Protein AF-A0A401U7M2-F1 (afdb_monomer_lite)

InterPro domains:
  IPR036388 Winged helix-like DNA-binding domain superfamily [G3DSA:1.10.10.10] (1-67)
  IPR036390 Winged helix DNA-binding domain superfamily [SSF46785] (7-56)

Secondary structure (DSSP, 8-state):
--SHHHHHHHHHHHHHHHTT---SHHHHHHHHTS-HHHHHHHHHHHHHHHT-EEEEETTTTEEEEE--------

Radius of gyration: 13.23 Å; chains: 1; bounding box: 34×38×31 Å

pLDDT: mean 85.32, std 11.66, range [45.56, 93.31]

Structure (mmCIF, N/CA/C/O backbone):
data_AF-A0A401U7M2-F1
#
_entry.id   AF-A0A401U7M2-F1
#
loop_
_atom_site.group_PDB
_atom_site.id
_atom_site.type_symbol
_atom_site.label_atom_id
_atom_site.label_alt_id
_atom_site.label_comp_id
_atom_site.label_asym_id
_atom_site.label_entity_id
_atom_site.label_seq_id
_atom_site.pdbx_PDB_ins_code
_atom_site.Cartn_x
_atom_site.Cartn_y
_atom_site.Cartn_z
_atom_site.occupancy
_atom_site.B_iso_or_equiv
_atom_site.auth_seq_id
_atom_site.auth_comp_id
_atom_site.auth_asym_id
_atom_site.auth_atom_id
_atom_site.pdbx_PDB_model_num
ATOM 1 N N . MET A 1 1 ? -6.706 21.564 -2.465 1.00 45.56 1 MET A N 1
ATOM 2 C CA . MET A 1 1 ? -5.471 20.792 -2.722 1.00 45.56 1 MET A CA 1
ATOM 3 C C . MET A 1 1 ? -5.788 19.308 -2.538 1.00 45.56 1 MET A C 1
ATOM 5 O O . MET A 1 1 ? -6.074 18.897 -1.424 1.00 45.56 1 MET A O 1
ATOM 9 N N . GLN A 1 2 ? -5.892 18.531 -3.624 1.00 52.88 2 GLN A N 1
ATOM 10 C CA . GLN A 1 2 ? -6.270 17.097 -3.590 1.00 52.88 2 GLN A CA 1
ATOM 11 C C . GLN A 1 2 ? -5.067 16.150 -3.801 1.00 52.88 2 GLN A C 1
ATOM 13 O O . GLN A 1 2 ? -5.168 14.962 -3.508 1.00 52.88 2 GLN A O 1
ATOM 18 N 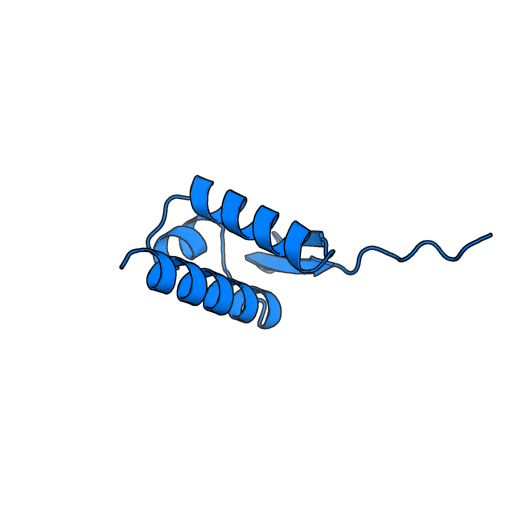N . PHE A 1 3 ? -3.923 16.670 -4.262 1.00 59.50 3 PHE A N 1
ATOM 19 C CA . PHE A 1 3 ? -2.747 15.877 -4.644 1.00 59.50 3 PHE A CA 1
ATOM 20 C C . PHE A 1 3 ? -1.945 15.334 -3.449 1.00 59.50 3 PHE A C 1
ATOM 22 O O . PHE A 1 3 ? -1.536 14.177 -3.462 1.00 59.50 3 PHE A O 1
ATOM 29 N N . GLU A 1 4 ? -1.812 16.105 -2.368 1.00 63.50 4 GLU A N 1
ATOM 30 C CA . GLU A 1 4 ? -1.005 15.724 -1.192 1.00 63.50 4 GLU A CA 1
ATOM 31 C C . GLU A 1 4 ? -1.543 14.500 -0.435 1.00 63.50 4 GLU A C 1
ATOM 33 O O . GLU A 1 4 ? -0.806 13.800 0.255 1.00 63.50 4 GLU A O 1
ATOM 38 N N . LYS A 1 5 ? -2.849 14.221 -0.538 1.00 69.38 5 LYS A N 1
ATOM 39 C CA . LYS A 1 5 ? -3.440 13.024 0.081 1.00 69.38 5 LYS A CA 1
ATOM 40 C C . LYS A 1 5 ? -3.085 11.750 -0.677 1.00 69.38 5 LYS A C 1
ATOM 42 O O . LYS A 1 5 ? -3.065 10.683 -0.071 1.00 69.38 5 LYS A O 1
ATOM 47 N N . ILE A 1 6 ? -2.868 11.843 -1.988 1.00 77.69 6 ILE A N 1
ATOM 48 C CA . ILE A 1 6 ? -2.556 10.683 -2.826 1.00 77.69 6 ILE A CA 1
ATOM 49 C C . ILE A 1 6 ? -1.085 10.309 -2.652 1.00 77.69 6 ILE A C 1
ATOM 51 O O . ILE A 1 6 ? -0.810 9.135 -2.424 1.00 77.69 6 ILE A O 1
ATOM 55 N N . SER A 1 7 ? -0.175 11.288 -2.649 1.00 81.75 7 SER A N 1
ATOM 56 C CA . SER A 1 7 ? 1.258 11.039 -2.431 1.00 81.75 7 SER A CA 1
ATOM 57 C C . SER A 1 7 ? 1.515 10.341 -1.094 1.00 81.75 7 SER A C 1
ATOM 59 O O . SER A 1 7 ? 2.060 9.244 -1.080 1.00 81.75 7 SER A O 1
ATOM 61 N N . LYS A 1 8 ? 0.966 10.866 0.011 1.00 87.12 8 LYS A N 1
ATOM 62 C CA . LYS A 1 8 ? 1.131 10.262 1.347 1.00 87.12 8 LYS A CA 1
ATOM 63 C C . LYS A 1 8 ? 0.616 8.825 1.432 1.00 87.12 8 LYS A C 1
ATOM 65 O O . LYS A 1 8 ? 1.165 8.006 2.162 1.00 87.12 8 LYS A O 1
ATOM 70 N N . ARG A 1 9 ? -0.464 8.505 0.712 1.00 88.31 9 ARG A N 1
ATOM 71 C CA . ARG A 1 9 ? -1.012 7.140 0.660 1.00 88.31 9 ARG A CA 1
ATOM 72 C C . ARG A 1 9 ? -0.114 6.195 -0.127 1.00 88.31 9 ARG A C 1
ATOM 74 O O . ARG A 1 9 ? -0.012 5.038 0.263 1.00 88.31 9 ARG A O 1
ATOM 81 N N . LEU A 1 10 ? 0.494 6.672 -1.211 1.00 88.75 10 LEU A N 1
ATOM 82 C CA . LEU A 1 10 ? 1.442 5.898 -2.011 1.00 88.75 10 LEU A CA 1
ATOM 83 C C . LEU A 1 10 ? 2.733 5.636 -1.234 1.00 88.75 10 LEU A C 1
ATOM 85 O O . LEU A 1 10 ? 3.161 4.490 -1.173 1.00 88.75 10 LEU A O 1
ATOM 89 N N . GLU A 1 11 ? 3.278 6.652 -0.564 1.00 90.06 11 GLU A N 1
ATOM 90 C CA . GLU A 1 11 ? 4.445 6.509 0.318 1.00 90.06 11 GLU A CA 1
ATOM 91 C C . GLU A 1 11 ? 4.165 5.501 1.439 1.00 90.06 11 GLU A C 1
ATOM 93 O O . GLU A 1 11 ? 4.931 4.567 1.659 1.00 90.06 11 GLU A O 1
ATOM 98 N N . PHE A 1 12 ? 3.009 5.621 2.099 1.00 91.12 12 PHE A N 1
ATOM 99 C CA . PHE A 1 12 ? 2.621 4.680 3.146 1.00 91.12 12 PHE A CA 1
ATOM 100 C C . PHE A 1 12 ? 2.400 3.257 2.612 1.00 91.12 12 PHE A C 1
ATOM 102 O O . PHE A 1 12 ? 2.773 2.284 3.264 1.00 91.12 12 PHE A O 1
ATOM 109 N N . LEU A 1 13 ? 1.800 3.108 1.427 1.00 91.50 13 LEU A N 1
ATOM 110 C CA . LEU A 1 13 ? 1.642 1.807 0.777 1.00 91.50 13 LEU A CA 1
ATOM 111 C C . LEU A 1 13 ? 3.003 1.168 0.479 1.00 91.50 13 LEU A C 1
ATOM 113 O O . LEU A 1 13 ? 3.186 -0.012 0.773 1.00 91.50 13 LEU A O 1
ATOM 117 N N . ASP A 1 14 ? 3.942 1.939 -0.061 1.00 91.69 14 ASP A N 1
ATOM 118 C CA . ASP A 1 14 ? 5.298 1.485 -0.359 1.00 91.69 14 ASP A CA 1
ATOM 119 C C . ASP A 1 14 ? 6.017 0.991 0.903 1.00 91.69 14 ASP A C 1
ATOM 121 O O . ASP A 1 14 ? 6.498 -0.144 0.934 1.00 91.69 14 ASP A O 1
ATOM 125 N N . GLU A 1 15 ? 5.988 1.774 1.987 1.00 92.31 15 GLU A N 1
ATOM 126 C CA . GLU A 1 15 ? 6.548 1.361 3.277 1.00 92.31 15 GLU A CA 1
ATOM 127 C C . GLU A 1 15 ? 5.913 0.069 3.806 1.00 92.31 15 GLU A C 1
ATOM 129 O O . GLU A 1 15 ? 6.603 -0.793 4.356 1.00 92.31 15 GLU A O 1
ATOM 134 N N . LEU A 1 16 ? 4.592 -0.083 3.667 1.00 91.81 16 LEU A N 1
ATOM 135 C CA . LEU A 1 16 ? 3.894 -1.286 4.114 1.00 91.81 16 LEU A CA 1
ATOM 136 C C . LEU A 1 16 ? 4.308 -2.520 3.309 1.00 91.81 16 LEU A C 1
ATOM 138 O O . LEU A 1 16 ? 4.405 -3.598 3.895 1.00 91.81 16 LEU A O 1
ATOM 142 N N . ILE A 1 17 ? 4.530 -2.389 1.999 1.00 92.00 17 ILE A N 1
ATOM 143 C CA . ILE A 1 17 ? 4.993 -3.496 1.151 1.00 92.00 17 ILE A CA 1
ATOM 144 C C . ILE A 1 17 ? 6.432 -3.859 1.521 1.00 92.00 17 ILE A C 1
ATOM 146 O O . ILE A 1 17 ? 6.722 -5.038 1.715 1.00 92.00 17 ILE A O 1
ATOM 150 N N . GLN A 1 18 ? 7.310 -2.869 1.714 1.00 90.88 18 GLN A N 1
ATOM 151 C CA . GLN A 1 18 ? 8.687 -3.114 2.155 1.00 90.88 18 GLN A CA 1
ATOM 152 C C . GLN A 1 18 ? 8.758 -3.810 3.518 1.00 90.88 18 GLN A C 1
ATOM 154 O O . GLN A 1 18 ? 9.571 -4.711 3.712 1.00 90.88 18 GLN A O 1
ATOM 159 N N . LYS A 1 19 ? 7.882 -3.434 4.456 1.00 92.50 19 LYS A N 1
ATOM 160 C CA . LYS A 1 19 ? 7.787 -4.055 5.788 1.00 92.50 19 LYS A CA 1
ATOM 161 C C . LYS A 1 19 ? 6.998 -5.370 5.789 1.00 92.50 19 LYS A C 1
ATOM 163 O O . LYS A 1 19 ? 6.761 -5.924 6.858 1.00 92.50 19 LYS A O 1
ATOM 168 N N . GLU A 1 20 ? 6.528 -5.837 4.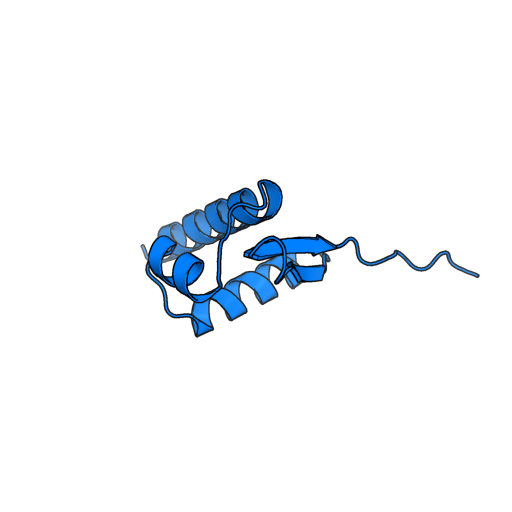629 1.00 91.69 20 GLU A N 1
ATOM 169 C CA . GLU A 1 20 ? 5.627 -6.986 4.497 1.00 91.69 20 GLU A CA 1
ATOM 170 C C . GLU A 1 20 ? 4.376 -6.881 5.409 1.00 91.69 20 GLU A C 1
ATOM 172 O O . GLU A 1 20 ? 3.784 -7.889 5.797 1.00 91.69 20 GLU A O 1
ATOM 177 N N . ALA A 1 21 ? 3.899 -5.669 5.714 1.00 92.19 21 ALA A N 1
ATOM 178 C CA . ALA A 1 21 ? 2.862 -5.381 6.716 1.00 92.19 21 ALA A CA 1
ATOM 179 C C . ALA A 1 21 ? 1.515 -4.910 6.125 1.00 92.19 21 ALA A C 1
ATOM 181 O O . ALA A 1 21 ? 0.678 -4.335 6.829 1.00 92.19 21 ALA A O 1
ATOM 182 N N . THR A 1 22 ? 1.292 -5.142 4.829 1.00 90.69 22 THR A N 1
ATOM 183 C CA . THR A 1 22 ? 0.084 -4.692 4.108 1.00 90.69 22 THR A CA 1
ATOM 184 C C . THR A 1 22 ? -1.211 -5.384 4.540 1.00 90.69 22 THR A C 1
ATOM 186 O O . THR A 1 22 ? -2.279 -4.773 4.467 1.00 90.69 22 THR A O 1
ATOM 189 N N . GLY A 1 23 ? -1.136 -6.629 5.020 1.00 91.44 23 GLY A N 1
ATOM 190 C CA . GLY A 1 23 ? -2.320 -7.432 5.324 1.00 91.44 23 GLY A CA 1
ATOM 191 C C . GLY A 1 23 ? -3.057 -7.899 4.062 1.00 91.44 23 GLY A C 1
ATOM 192 O O . GLY A 1 23 ? -2.527 -7.912 2.948 1.00 91.44 23 GLY A O 1
ATOM 193 N N . SER A 1 24 ? -4.315 -8.306 4.220 1.00 91.38 24 SER A N 1
ATOM 194 C CA . SER A 1 24 ? -5.169 -8.632 3.075 1.00 91.38 24 SER A CA 1
ATOM 195 C C . SER A 1 24 ? -5.540 -7.380 2.261 1.00 91.38 24 SER A C 1
ATOM 197 O O . SER A 1 24 ? -5.576 -6.273 2.800 1.00 91.38 24 SER A O 1
ATOM 199 N N . PRO A 1 25 ? -5.927 -7.523 0.978 1.00 89.75 25 PRO A N 1
ATOM 200 C CA . PRO A 1 25 ? -6.356 -6.387 0.154 1.00 89.75 25 PRO A CA 1
ATOM 201 C C . PRO A 1 25 ? -7.525 -5.597 0.769 1.00 89.75 25 PRO A C 1
ATOM 203 O O . PRO A 1 25 ? -7.665 -4.397 0.549 1.00 89.75 25 PRO A O 1
ATOM 206 N N . VAL A 1 26 ? -8.377 -6.275 1.548 1.00 91.62 26 VAL A N 1
ATOM 207 C CA . VAL A 1 26 ? -9.504 -5.666 2.268 1.00 91.62 26 VAL A CA 1
ATOM 208 C C . VAL A 1 26 ? -9.009 -4.816 3.441 1.00 91.62 26 VAL A C 1
ATOM 210 O O . VAL A 1 26 ? -9.495 -3.704 3.637 1.00 91.62 26 VAL A O 1
ATOM 213 N N . GLU A 1 27 ? -8.054 -5.322 4.221 1.00 91.75 27 GLU A N 1
ATOM 214 C CA . GLU A 1 27 ? -7.463 -4.590 5.347 1.00 91.75 27 GLU A CA 1
ATOM 215 C C . GLU A 1 27 ? -6.651 -3.393 4.864 1.00 91.75 27 GLU A C 1
ATOM 217 O O . GLU A 1 27 ? -6.797 -2.302 5.412 1.00 91.75 27 GLU A O 1
ATOM 222 N N . LEU A 1 28 ? -5.872 -3.566 3.795 1.00 91.69 28 LEU A N 1
ATOM 223 C CA . LEU A 1 28 ? -5.104 -2.491 3.176 1.00 91.69 28 LEU A CA 1
ATOM 224 C C . LEU A 1 28 ? -6.015 -1.355 2.688 1.00 91.69 28 LEU A C 1
ATOM 226 O O . LEU A 1 28 ? -5.750 -0.187 2.963 1.00 91.69 28 LEU A O 1
ATOM 230 N N . ALA A 1 29 ? -7.136 -1.692 2.044 1.00 92.38 29 ALA A N 1
ATOM 231 C CA . ALA A 1 29 ? -8.138 -0.718 1.610 1.00 92.38 29 ALA A CA 1
ATOM 232 C C . ALA A 1 29 ? -8.714 0.081 2.790 1.00 92.38 29 ALA A C 1
ATOM 234 O O . ALA A 1 29 ? -8.786 1.310 2.735 1.00 92.38 29 ALA A O 1
ATOM 235 N N . LYS A 1 30 ? -9.056 -0.604 3.891 1.00 92.06 30 LYS A N 1
ATOM 236 C CA . LYS A 1 30 ? -9.536 0.040 5.124 1.00 92.06 30 LYS A CA 1
ATOM 237 C C . LYS A 1 30 ? -8.476 0.951 5.746 1.00 92.06 30 LYS A C 1
ATOM 239 O O . LYS A 1 30 ? -8.806 2.071 6.116 1.00 92.06 30 LYS A O 1
ATOM 244 N N . ARG A 1 31 ? -7.215 0.507 5.816 1.00 89.69 31 ARG A N 1
ATOM 245 C CA . ARG A 1 31 ? -6.091 1.292 6.361 1.00 89.69 31 ARG A CA 1
ATOM 246 C C . ARG A 1 31 ? -5.816 2.559 5.555 1.00 89.69 31 ARG A C 1
ATOM 248 O O . ARG A 1 31 ? -5.579 3.610 6.135 1.00 89.69 31 ARG A O 1
ATOM 255 N N . LEU A 1 32 ? -5.887 2.470 4.229 1.00 88.19 32 LEU A N 1
ATOM 256 C CA . LEU A 1 32 ? -5.693 3.611 3.328 1.00 88.19 32 LEU A CA 1
ATOM 257 C C . LEU A 1 32 ? -6.939 4.512 3.217 1.00 88.19 32 LEU A C 1
ATOM 259 O O . LEU A 1 32 ? -6.859 5.621 2.676 1.00 88.19 32 LEU A O 1
ATOM 263 N N . GLY A 1 33 ? -8.091 4.054 3.720 1.00 90.25 33 GLY A N 1
ATOM 264 C CA . GLY A 1 33 ? -9.372 4.749 3.604 1.00 90.25 33 GLY A CA 1
ATOM 265 C C . GLY A 1 33 ? -9.851 4.857 2.154 1.00 90.25 33 GLY A C 1
ATOM 266 O O . GLY A 1 33 ? -10.390 5.891 1.758 1.00 90.25 33 GLY A O 1
ATOM 267 N N . VAL A 1 34 ? -9.601 3.825 1.343 1.00 90.81 34 VAL A N 1
ATOM 268 C CA . VAL A 1 34 ? -9.970 3.770 -0.080 1.00 90.81 34 VAL A CA 1
ATOM 269 C C . VAL A 1 34 ? -10.700 2.470 -0.413 1.00 90.81 34 VAL A C 1
ATOM 271 O O . VAL A 1 34 ? -10.770 1.542 0.390 1.00 90.81 34 VAL A O 1
ATOM 274 N N . SER A 1 35 ? -11.265 2.381 -1.616 1.00 93.12 35 SER A N 1
ATOM 275 C CA . SER A 1 35 ? -11.875 1.140 -2.092 1.00 93.12 35 SER A CA 1
ATOM 276 C C . SER A 1 35 ? -10.809 0.107 -2.472 1.00 93.12 35 SER A C 1
ATOM 278 O O . SER A 1 35 ? -9.693 0.454 -2.857 1.00 93.12 35 SER A O 1
ATOM 280 N N . ARG A 1 36 ? -11.172 -1.184 -2.452 1.00 92.50 36 ARG A N 1
ATOM 281 C CA . ARG A 1 36 ? -10.292 -2.266 -2.938 1.00 92.50 36 ARG A CA 1
ATOM 282 C C . ARG A 1 36 ? -9.779 -2.014 -4.356 1.00 92.50 36 ARG A C 1
ATOM 284 O O . ARG A 1 36 ? -8.625 -2.291 -4.637 1.00 92.50 36 ARG A O 1
ATOM 291 N N . ARG A 1 37 ? -10.623 -1.464 -5.235 1.00 92.88 37 ARG A N 1
ATOM 292 C CA . ARG A 1 37 ? -10.235 -1.132 -6.611 1.00 92.88 37 ARG A CA 1
ATOM 293 C C . ARG A 1 37 ? -9.139 -0.067 -6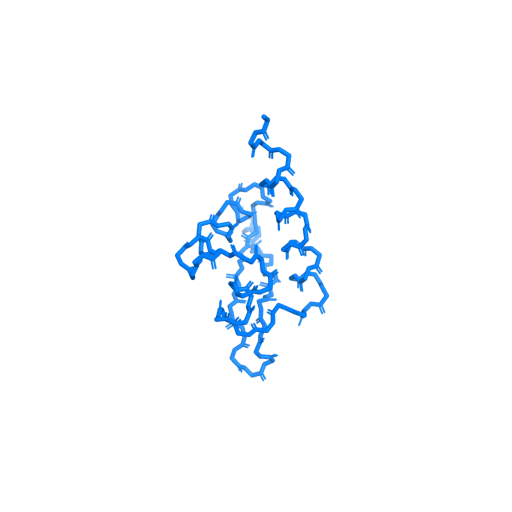.652 1.00 92.88 37 ARG A C 1
ATOM 295 O O . ARG A 1 37 ? -8.197 -0.219 -7.412 1.00 92.88 37 ARG A O 1
ATOM 302 N N . MET A 1 38 ? -9.219 0.946 -5.788 1.00 91.62 38 MET A N 1
ATOM 303 C CA . MET A 1 38 ? -8.177 1.970 -5.697 1.00 91.62 38 MET A CA 1
ATOM 304 C C . MET A 1 38 ? -6.844 1.399 -5.199 1.00 91.62 38 MET A C 1
ATOM 306 O O . MET A 1 38 ? -5.799 1.827 -5.667 1.00 91.62 38 MET A O 1
ATOM 310 N N . VAL A 1 39 ? -6.872 0.413 -4.293 1.00 92.19 39 VAL A N 1
ATOM 311 C CA . VAL A 1 39 ? -5.652 -0.291 -3.864 1.00 92.19 39 VAL A CA 1
ATOM 312 C C . VAL A 1 39 ? -4.959 -0.940 -5.057 1.00 92.19 39 VAL A C 1
ATOM 314 O O . VAL A 1 39 ? -3.764 -0.744 -5.222 1.00 92.19 39 VAL A O 1
ATOM 317 N N . PHE A 1 40 ? -5.696 -1.660 -5.908 1.00 91.56 40 PHE A N 1
ATOM 318 C CA . PHE A 1 40 ? -5.109 -2.259 -7.110 1.00 91.56 40 PHE A CA 1
ATOM 319 C C . PHE A 1 40 ? -4.521 -1.200 -8.047 1.00 91.56 40 PHE A C 1
ATOM 321 O O . PHE A 1 40 ? -3.379 -1.353 -8.460 1.00 91.56 40 PHE A O 1
ATOM 328 N N . ASN A 1 41 ? -5.224 -0.084 -8.267 1.00 92.81 41 ASN A N 1
ATOM 329 C CA . ASN A 1 41 ? -4.690 1.026 -9.061 1.00 92.81 41 ASN A CA 1
ATOM 330 C C . ASN A 1 41 ? -3.382 1.591 -8.468 1.00 92.81 41 ASN A C 1
ATOM 332 O O . ASN A 1 41 ? -2.467 1.930 -9.209 1.00 92.81 41 ASN A O 1
ATOM 336 N N . TYR A 1 42 ? -3.279 1.703 -7.138 1.00 91.38 42 TYR A N 1
ATOM 337 C CA . TYR A 1 42 ? -2.053 2.160 -6.473 1.00 91.38 42 TYR A CA 1
ATOM 338 C C . TYR A 1 42 ? -0.905 1.155 -6.597 1.00 91.38 42 TYR A C 1
ATOM 340 O O . TYR A 1 42 ? 0.240 1.564 -6.770 1.00 91.38 42 TYR A O 1
ATOM 348 N N . LEU A 1 43 ? -1.200 -0.145 -6.534 1.00 91.44 43 LEU A N 1
ATOM 349 C CA . LEU A 1 43 ? -0.201 -1.190 -6.759 1.00 91.44 43 LEU A CA 1
ATOM 350 C C . LEU A 1 43 ? 0.308 -1.163 -8.203 1.00 91.44 43 LEU A C 1
ATOM 352 O O . LEU A 1 43 ? 1.515 -1.192 -8.409 1.00 91.44 43 LEU A O 1
ATOM 356 N N . GLU A 1 44 ? -0.584 -1.061 -9.192 1.00 91.38 44 GLU A N 1
ATOM 357 C CA . GLU A 1 44 ? -0.202 -0.936 -10.607 1.00 91.38 44 GLU A CA 1
ATOM 358 C C . GLU A 1 44 ? 0.636 0.320 -10.860 1.00 91.38 44 GLU A C 1
ATOM 360 O O . GLU A 1 44 ? 1.634 0.271 -11.578 1.00 91.38 44 GLU A O 1
ATOM 365 N N . TYR A 1 45 ? 0.274 1.431 -10.218 1.00 91.00 45 TYR A N 1
ATOM 366 C CA . TYR A 1 45 ? 1.055 2.658 -10.277 1.00 91.00 45 TYR A CA 1
ATOM 367 C C . TYR A 1 45 ? 2.473 2.460 -9.711 1.00 91.00 45 TYR A C 1
ATOM 369 O O . TYR A 1 45 ? 3.438 2.807 -10.384 1.00 91.00 45 TYR A O 1
ATOM 377 N N . LEU A 1 46 ? 2.623 1.838 -8.533 1.00 89.19 46 LEU A N 1
ATOM 378 C CA . LEU A 1 46 ? 3.938 1.543 -7.939 1.00 89.19 46 LEU A CA 1
ATOM 379 C C . LEU A 1 46 ? 4.777 0.586 -8.798 1.00 89.19 46 LEU A C 1
ATOM 381 O O . LEU A 1 46 ? 5.982 0.785 -8.935 1.00 89.19 46 LEU A O 1
ATOM 385 N N . VAL A 1 47 ? 4.144 -0.429 -9.394 1.00 89.75 47 VAL A N 1
ATOM 386 C CA . VAL A 1 47 ? 4.779 -1.350 -10.353 1.00 89.75 47 VAL A CA 1
ATOM 387 C C . VAL A 1 47 ? 5.355 -0.572 -11.535 1.00 89.75 47 VAL A C 1
ATOM 389 O O . VAL A 1 47 ? 6.520 -0.762 -11.882 1.00 89.75 47 VAL A O 1
ATOM 392 N N . SER A 1 48 ? 4.566 0.336 -12.117 1.00 89.00 48 SER A N 1
ATOM 393 C CA . SER A 1 48 ? 4.992 1.156 -13.253 1.00 89.00 48 SER A CA 1
ATOM 394 C C . SER A 1 48 ? 6.057 2.187 -12.879 1.00 89.00 48 SER A C 1
ATOM 396 O O . SER A 1 48 ? 6.949 2.438 -13.681 1.00 89.00 48 SER A O 1
ATOM 398 N N . GLU A 1 49 ? 5.963 2.802 -11.699 1.00 87.94 49 GLU A N 1
ATOM 399 C CA . GLU A 1 49 ? 6.897 3.843 -11.254 1.00 87.94 49 GLU A CA 1
ATOM 400 C C . GLU A 1 49 ? 8.272 3.258 -10.907 1.00 87.94 49 GLU A C 1
ATOM 402 O O . GLU A 1 49 ? 9.299 3.836 -11.255 1.00 87.94 49 GLU A O 1
ATOM 407 N N . LYS A 1 50 ? 8.300 2.095 -10.246 1.00 84.56 50 LYS A N 1
ATOM 408 C CA . LYS A 1 50 ? 9.534 1.470 -9.747 1.00 84.56 50 LYS A CA 1
ATOM 409 C C . LYS A 1 50 ? 10.089 0.373 -10.653 1.00 84.56 50 LYS A C 1
ATOM 411 O O . LYS A 1 50 ? 11.146 -0.169 -10.347 1.00 84.56 50 LYS A O 1
ATOM 416 N N . ALA A 1 51 ? 9.383 0.025 -11.731 1.00 86.69 51 ALA A N 1
ATOM 417 C CA . ALA A 1 51 ? 9.709 -1.106 -12.603 1.00 86.69 51 ALA A CA 1
ATOM 418 C C . ALA A 1 51 ? 9.882 -2.436 -11.831 1.00 86.69 51 ALA A C 1
ATOM 420 O O . ALA A 1 51 ? 10.749 -3.254 -12.134 1.00 86.69 51 ALA A O 1
ATOM 421 N N . VAL A 1 52 ? 9.043 -2.655 -10.815 1.00 88.19 52 VAL A N 1
ATOM 422 C CA . VAL A 1 52 ? 9.048 -3.855 -9.956 1.00 88.19 52 VAL A CA 1
ATOM 423 C C . VAL A 1 52 ? 7.766 -4.649 -10.141 1.00 88.19 52 VAL A C 1
ATOM 425 O O . VAL A 1 52 ? 6.737 -4.087 -10.490 1.00 88.19 52 VAL A O 1
ATOM 428 N N . THR A 1 53 ? 7.775 -5.945 -9.836 1.00 90.06 53 THR A N 1
ATOM 429 C CA . THR A 1 53 ? 6.533 -6.726 -9.738 1.00 90.06 53 THR A CA 1
ATOM 430 C C . THR A 1 53 ? 6.061 -6.765 -8.288 1.00 90.06 53 THR A C 1
ATOM 432 O O . THR A 1 53 ? 6.861 -6.956 -7.378 1.00 90.06 53 THR A O 1
ATOM 435 N N . ILE A 1 54 ? 4.757 -6.612 -8.049 1.00 91.56 54 ILE A N 1
ATOM 436 C CA . ILE A 1 54 ? 4.159 -6.797 -6.721 1.00 91.56 54 ILE A CA 1
ATOM 437 C C . ILE A 1 54 ? 3.299 -8.059 -6.749 1.00 91.56 54 ILE A C 1
ATOM 439 O O . ILE A 1 54 ? 2.334 -8.147 -7.508 1.00 91.56 54 ILE A O 1
ATOM 443 N N . ILE A 1 55 ? 3.611 -9.022 -5.881 1.00 91.44 55 ILE A N 1
ATOM 444 C CA . ILE A 1 55 ? 2.838 -10.262 -5.738 1.00 91.44 55 ILE A CA 1
ATOM 445 C C . ILE A 1 55 ? 2.160 -10.338 -4.372 1.00 91.44 55 ILE A C 1
ATOM 447 O O . ILE A 1 55 ? 2.727 -9.945 -3.355 1.00 91.44 55 ILE A O 1
ATOM 451 N N . TYR A 1 56 ? 0.942 -10.882 -4.324 1.00 93.19 56 TYR A N 1
ATOM 452 C CA . TYR A 1 56 ? 0.258 -11.147 -3.058 1.00 93.19 56 TYR A CA 1
ATOM 453 C C . TYR A 1 56 ? 0.611 -12.537 -2.520 1.00 93.19 56 TYR A C 1
ATOM 455 O O . TYR A 1 56 ? 0.217 -13.564 -3.079 1.00 93.19 56 TYR A O 1
ATOM 463 N N . CYS A 1 57 ? 1.297 -12.586 -1.381 1.00 91.31 57 CYS A N 1
ATOM 464 C CA . CYS A 1 57 ? 1.597 -13.826 -0.683 1.00 91.31 57 CYS A CA 1
ATOM 465 C C . CYS A 1 57 ? 0.444 -14.209 0.253 1.00 91.31 57 CYS A C 1
ATOM 467 O O . CYS A 1 57 ? 0.324 -13.693 1.364 1.00 91.31 57 CYS A O 1
ATOM 469 N N . LYS A 1 58 ? -0.380 -15.182 -0.159 1.00 89.12 58 LYS A N 1
ATOM 470 C CA . LYS A 1 58 ? -1.506 -15.697 0.651 1.00 89.12 58 LYS A CA 1
ATOM 471 C C . LYS A 1 58 ? -1.067 -16.279 2.001 1.00 89.12 58 LYS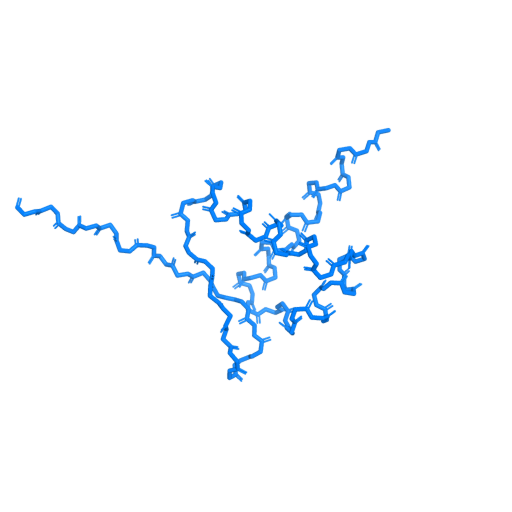 A C 1
ATOM 473 O O . LYS A 1 58 ? -1.802 -16.160 2.974 1.00 89.12 58 LYS A O 1
ATOM 478 N N . ARG A 1 59 ? 0.127 -16.888 2.066 1.00 90.44 59 ARG A N 1
ATOM 479 C CA . ARG A 1 59 ? 0.675 -17.494 3.295 1.00 90.44 59 ARG A CA 1
ATOM 480 C C . ARG A 1 59 ? 1.013 -16.440 4.347 1.00 90.44 59 ARG A C 1
ATOM 482 O O . ARG A 1 59 ? 0.618 -16.586 5.496 1.00 90.44 59 ARG A O 1
ATOM 489 N N . LYS A 1 60 ? 1.710 -15.376 3.935 1.00 87.56 60 LYS A N 1
ATOM 490 C CA . LYS A 1 60 ? 2.076 -14.241 4.797 1.00 87.56 60 LYS A CA 1
ATOM 491 C C . LYS A 1 60 ? 0.959 -13.193 4.918 1.00 87.56 60 LYS A C 1
ATOM 493 O O . LYS A 1 60 ? 1.070 -12.280 5.722 1.00 87.56 60 LYS A O 1
ATOM 498 N N . LYS A 1 61 ? -0.106 -13.324 4.116 1.00 92.31 61 LYS A N 1
ATOM 499 C CA . LYS A 1 61 ? -1.191 -12.345 3.954 1.00 92.31 61 LYS A CA 1
ATOM 500 C C . LYS A 1 61 ? -0.647 -10.939 3.704 1.00 92.31 61 LYS A C 1
ATOM 502 O O . LYS A 1 61 ? -1.043 -10.003 4.382 1.00 92.31 61 LYS A O 1
ATOM 507 N N . THR A 1 62 ? 0.271 -10.802 2.755 1.00 93.00 62 THR A N 1
ATOM 508 C CA . THR A 1 62 ? 0.918 -9.517 2.477 1.00 93.00 62 THR A CA 1
ATOM 509 C C . THR A 1 62 ? 1.425 -9.436 1.043 1.00 93.00 62 THR A C 1
ATOM 511 O O . THR A 1 62 ? 1.669 -10.467 0.411 1.00 93.00 62 THR A O 1
ATOM 514 N N . TYR A 1 63 ? 1.558 -8.222 0.522 1.00 93.31 63 TYR A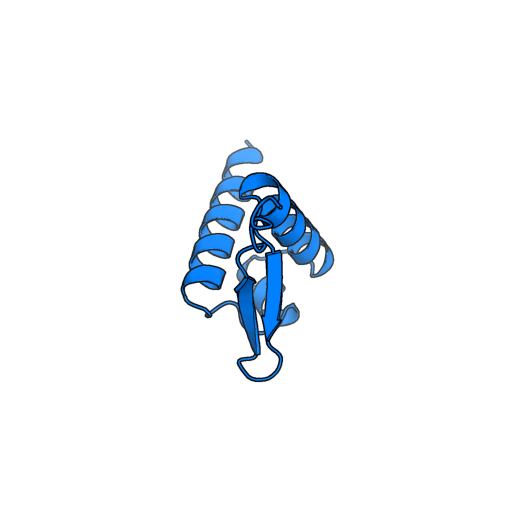 N 1
ATOM 515 C CA . TYR A 1 63 ? 2.207 -7.932 -0.747 1.00 93.31 63 TYR A CA 1
ATOM 516 C C . TYR A 1 63 ? 3.724 -7.896 -0.592 1.00 93.31 63 TYR A C 1
ATOM 518 O O . TYR A 1 63 ? 4.235 -7.422 0.420 1.00 93.31 63 TYR A O 1
ATOM 526 N N . LEU A 1 64 ? 4.419 -8.394 -1.611 1.00 91.19 64 LEU A N 1
ATOM 527 C CA . LE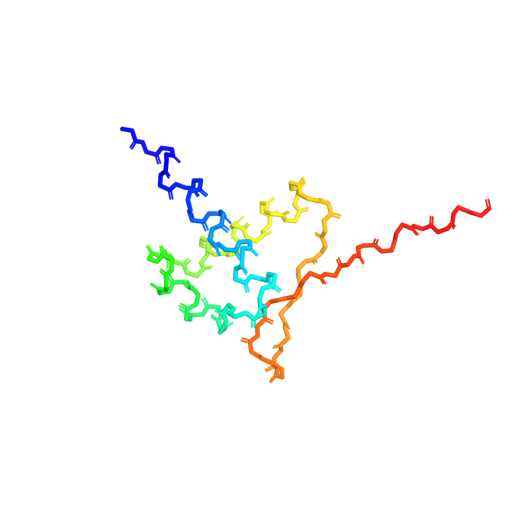U A 1 64 ? 5.872 -8.485 -1.676 1.00 91.19 64 LEU A CA 1
ATOM 528 C C . LEU A 1 64 ? 6.365 -7.858 -2.974 1.00 91.19 64 LEU A C 1
ATOM 530 O O . LEU A 1 64 ? 5.765 -8.091 -4.028 1.00 91.19 64 LEU A O 1
ATOM 534 N N . TYR A 1 65 ? 7.480 -7.135 -2.895 1.00 91.19 65 TYR A N 1
ATOM 535 C CA . TYR A 1 65 ? 8.238 -6.763 -4.080 1.00 91.19 65 TYR A CA 1
ATOM 536 C C . TYR A 1 65 ? 8.997 -7.976 -4.607 1.00 91.19 65 TYR A C 1
ATOM 538 O O . TYR A 1 65 ? 9.723 -8.654 -3.882 1.00 91.19 65 TYR A O 1
ATOM 546 N N . GLN A 1 66 ? 8.806 -8.243 -5.887 1.00 86.94 66 GLN A N 1
ATOM 547 C CA . GLN A 1 66 ? 9.555 -9.205 -6.661 1.00 86.94 66 GLN A CA 1
ATOM 548 C C . GLN A 1 66 ? 10.338 -8.416 -7.702 1.00 86.94 66 GLN A C 1
ATOM 550 O O . GLN A 1 66 ? 9.752 -7.729 -8.544 1.00 86.94 66 GLN A O 1
ATOM 555 N N . ASN A 1 67 ? 11.667 -8.501 -7.626 1.00 77.31 67 ASN A N 1
ATOM 556 C CA . ASN A 1 67 ? 12.513 -7.973 -8.685 1.00 77.31 67 ASN A CA 1
ATOM 557 C C . ASN A 1 67 ? 12.109 -8.672 -9.978 1.00 77.31 67 ASN A C 1
ATOM 559 O O . ASN A 1 67 ? 12.050 -9.905 -10.032 1.00 77.31 67 ASN A O 1
ATOM 563 N N . VAL A 1 68 ? 11.794 -7.880 -11.000 1.00 69.69 68 VAL A N 1
ATOM 564 C CA . VAL A 1 68 ? 11.716 -8.419 -12.351 1.00 69.69 68 VAL A CA 1
ATOM 565 C C . VAL A 1 68 ? 13.133 -8.898 -12.649 1.00 69.69 68 VAL A C 1
ATOM 567 O O . VAL A 1 68 ? 14.053 -8.092 -12.504 1.00 69.69 68 VAL A O 1
ATOM 570 N N . PRO A 1 69 ? 13.357 -10.185 -12.967 1.00 59.97 69 PRO A N 1
ATOM 571 C CA . PRO A 1 69 ? 14.672 -10.608 -13.401 1.00 59.97 69 PRO A CA 1
ATOM 572 C C . PRO A 1 69 ? 14.987 -9.805 -14.660 1.00 59.97 69 PRO A C 1
ATOM 574 O O . PRO A 1 69 ? 14.370 -10.003 -15.708 1.00 59.97 69 PRO A O 1
ATOM 577 N N . GLU A 1 70 ? 15.905 -8.851 -14.527 1.00 59.69 70 GLU A N 1
ATOM 578 C CA . GLU A 1 70 ? 16.660 -8.317 -15.645 1.00 59.69 70 GLU A CA 1
ATOM 579 C C . GLU A 1 70 ? 17.164 -9.538 -16.413 1.00 59.69 70 GLU A C 1
ATOM 581 O O . GLU A 1 70 ? 17.901 -10.363 -15.872 1.00 59.69 70 GLU A O 1
ATOM 586 N N . SER A 1 71 ? 16.625 -9.760 -17.615 1.00 59.72 71 SER A N 1
ATOM 587 C CA . SER A 1 71 ? 17.076 -10.881 -18.434 1.00 59.72 71 SER A CA 1
ATOM 588 C C . SER A 1 71 ? 18.595 -10.770 -18.545 1.00 59.72 71 SER A C 1
ATOM 590 O O . SER A 1 71 ? 19.066 -9.720 -18.989 1.00 59.72 71 SER A O 1
ATOM 592 N N . PRO A 1 72 ? 19.371 -11.795 -18.148 1.00 62.31 72 PRO A N 1
ATOM 593 C CA . PRO A 1 72 ? 20.773 -11.815 -18.501 1.00 62.31 72 PRO A CA 1
ATOM 594 C C . PRO A 1 72 ? 20.795 -11.885 -20.026 1.00 62.31 72 PRO A C 1
ATOM 596 O O . PRO A 1 72 ? 20.250 -12.812 -20.626 1.00 62.31 72 PRO A O 1
ATOM 599 N N . ASN A 1 73 ? 21.305 -10.821 -20.636 1.00 57.28 73 ASN A N 1
ATOM 600 C CA . ASN A 1 73 ? 21.441 -10.705 -22.078 1.00 57.28 73 ASN A CA 1
ATOM 601 C C . ASN A 1 73 ? 22.207 -11.941 -22.612 1.00 57.28 73 ASN A C 1
ATOM 603 O O . ASN A 1 73 ? 23.229 -12.280 -22.005 1.00 57.28 73 ASN A O 1
ATOM 607 N N . PRO A 1 74 ? 21.716 -12.628 -23.665 1.00 64.25 74 PRO A N 1
ATOM 608 C CA . PRO A 1 74 ? 22.437 -13.724 -24.313 1.00 64.25 74 PRO A CA 1
ATOM 609 C C . PRO A 1 74 ? 23.754 -13.278 -24.961 1.00 64.25 74 PRO A C 1
ATOM 611 O O . PRO A 1 74 ? 23.870 -12.090 -25.347 1.00 64.25 74 PRO A O 1
#

Sequence (74 aa):
MQFEKISKRLEFLDELIQKEATGSPVELAKRLGVSRRMVFNYLEYLVSEKAVTIIYCKRKKTYLYQNVPESPNP

Foldseek 3Di:
DPPVLVVVLLVVLVVCQVVQNCAALVSNCVVSVHDSVVSVVSQVVCCVVVVWDWDQDPVSRGIYTDHDPPPPDD

Organism: NCBI:txid2482724